Protein AF-A0A101J3Q6-F1 (afdb_monomer)

Structure (mmCIF, N/CA/C/O backbone):
data_AF-A0A101J3Q6-F1
#
_entry.id   AF-A0A101J3Q6-F1
#
loop_
_atom_site.group_PDB
_atom_site.id
_atom_site.type_symbol
_atom_site.label_atom_id
_atom_site.label_alt_id
_atom_site.label_comp_id
_atom_site.label_asym_id
_atom_site.label_entity_id
_atom_site.label_seq_id
_atom_site.pdbx_PDB_ins_code
_atom_site.Cartn_x
_atom_site.Cartn_y
_atom_site.Cartn_z
_atom_site.occupancy
_atom_site.B_iso_or_equiv
_atom_site.auth_seq_id
_atom_site.auth_comp_id
_atom_site.auth_asym_id
_atom_site.auth_atom_id
_atom_site.pdbx_PDB_model_num
ATOM 1 N N . SER A 1 1 ? 13.157 -15.238 -10.962 1.00 50.19 1 SER A N 1
ATOM 2 C CA . SER A 1 1 ? 11.730 -14.955 -10.694 1.00 50.19 1 SER A CA 1
ATOM 3 C C . SER A 1 1 ? 11.553 -14.402 -9.279 1.00 50.19 1 SER A C 1
ATOM 5 O O . SER A 1 1 ? 10.998 -15.078 -8.428 1.00 50.19 1 SER A O 1
ATOM 7 N N . GLY A 1 2 ? 12.101 -13.218 -8.980 1.00 53.69 2 GLY A N 1
ATOM 8 C CA . GLY A 1 2 ? 12.109 -12.646 -7.616 1.00 53.69 2 GLY A CA 1
ATOM 9 C C . GLY A 1 2 ? 11.665 -11.182 -7.544 1.00 53.69 2 GLY A C 1
ATOM 10 O O . GLY A 1 2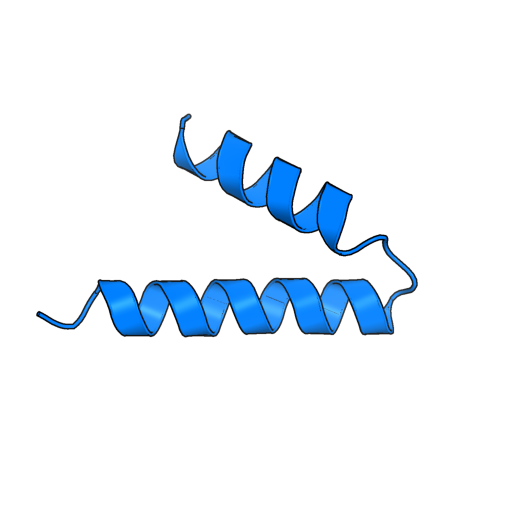 ? 11.226 -10.724 -6.496 1.00 53.69 2 GLY A O 1
ATOM 11 N N . GLU A 1 3 ? 11.700 -10.468 -8.669 1.00 58.94 3 GLU A N 1
ATOM 12 C CA . GLU A 1 3 ? 11.378 -9.037 -8.743 1.00 58.94 3 GLU A CA 1
ATOM 13 C C . GLU A 1 3 ? 9.895 -8.744 -8.471 1.00 58.94 3 GLU A C 1
ATOM 15 O O . GLU A 1 3 ? 9.570 -7.771 -7.798 1.00 58.94 3 GLU A O 1
ATOM 20 N N . GLY A 1 4 ? 8.984 -9.630 -8.893 1.00 59.56 4 GLY A N 1
ATOM 21 C CA . GLY A 1 4 ? 7.548 -9.457 -8.650 1.00 59.56 4 GLY A CA 1
ATOM 22 C C . GLY A 1 4 ? 7.193 -9.425 -7.160 1.00 59.56 4 GLY A C 1
ATOM 23 O O . GLY A 1 4 ? 6.488 -8.527 -6.713 1.00 59.56 4 GLY A O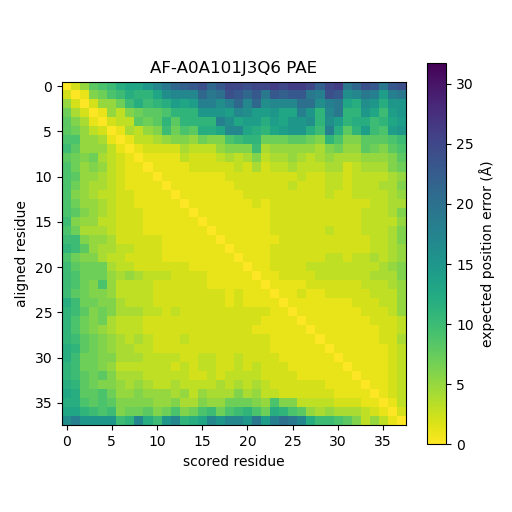 1
ATOM 24 N N . ALA A 1 5 ? 7.730 -10.354 -6.364 1.00 63.81 5 ALA A N 1
ATOM 25 C CA . ALA A 1 5 ? 7.434 -10.442 -4.933 1.00 63.81 5 ALA A CA 1
ATOM 26 C C . ALA A 1 5 ? 7.929 -9.211 -4.146 1.00 63.81 5 ALA A C 1
ATOM 28 O O . ALA A 1 5 ? 7.225 -8.730 -3.256 1.00 63.81 5 ALA A O 1
ATOM 29 N N . GLY A 1 6 ? 9.096 -8.663 -4.512 1.00 66.12 6 GLY A N 1
ATOM 30 C CA . GLY A 1 6 ? 9.622 -7.425 -3.925 1.00 66.12 6 GLY A CA 1
ATOM 31 C C . GLY A 1 6 ? 8.759 -6.201 -4.249 1.00 66.12 6 GLY A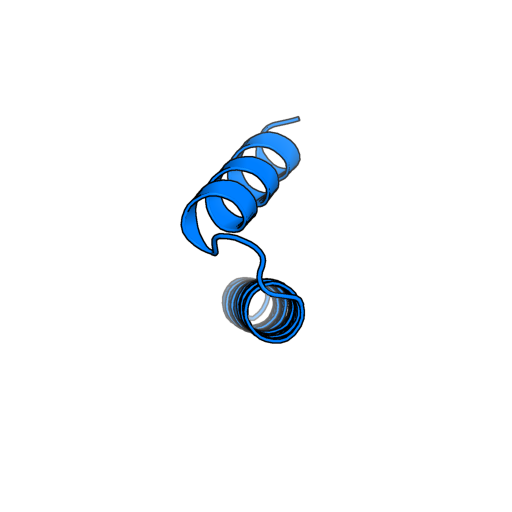 C 1
ATOM 32 O O . GLY A 1 6 ? 8.502 -5.363 -3.377 1.00 66.12 6 GLY A O 1
ATOM 33 N N . ASN A 1 7 ? 8.224 -6.143 -5.470 1.00 76.00 7 ASN A N 1
ATOM 34 C CA . ASN A 1 7 ? 7.342 -5.058 -5.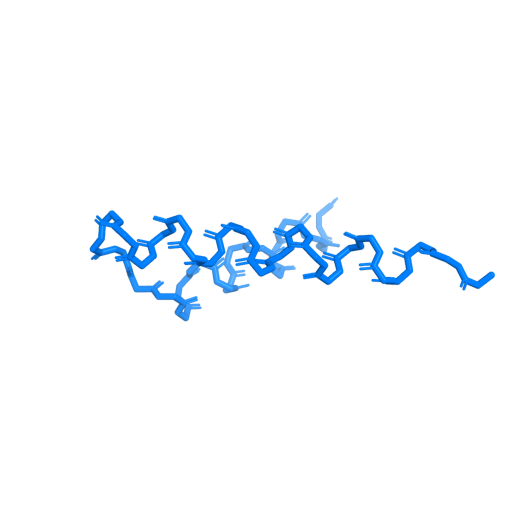896 1.00 76.00 7 ASN A CA 1
ATOM 35 C C . ASN A 1 7 ? 5.997 -5.099 -5.155 1.00 76.00 7 ASN A C 1
ATOM 37 O O . ASN A 1 7 ? 5.546 -4.069 -4.654 1.00 76.00 7 ASN A O 1
ATOM 41 N N . TYR A 1 8 ? 5.388 -6.278 -4.978 1.00 79.25 8 TYR A N 1
ATOM 42 C CA . TYR A 1 8 ? 4.128 -6.395 -4.231 1.00 79.25 8 TYR A CA 1
ATOM 43 C C . TYR A 1 8 ? 4.277 -6.062 -2.739 1.00 79.25 8 TYR A C 1
ATOM 45 O O . TYR A 1 8 ? 3.397 -5.412 -2.172 1.00 79.25 8 TYR A O 1
ATOM 53 N N . ALA A 1 9 ? 5.394 -6.442 -2.107 1.00 85.69 9 ALA A N 1
ATOM 54 C CA . ALA A 1 9 ? 5.669 -6.082 -0.713 1.00 85.69 9 ALA A CA 1
ATOM 55 C C . ALA A 1 9 ? 5.789 -4.557 -0.524 1.00 85.69 9 ALA A C 1
ATOM 57 O O . ALA A 1 9 ? 5.248 -3.995 0.431 1.00 85.69 9 ALA A O 1
ATOM 58 N N . THR A 1 10 ? 6.438 -3.880 -1.473 1.00 87.69 10 THR A N 1
ATOM 59 C CA . THR A 1 10 ? 6.586 -2.418 -1.470 1.00 87.69 10 THR A CA 1
ATOM 60 C C . THR A 1 10 ? 5.238 -1.721 -1.655 1.00 87.69 10 THR A C 1
ATOM 62 O O . THR A 1 10 ? 4.890 -0.830 -0.881 1.00 87.69 10 THR A O 1
ATOM 65 N N . VAL A 1 11 ? 4.425 -2.168 -2.617 1.00 88.50 11 VAL A N 1
ATOM 66 C CA . VAL A 1 11 ? 3.077 -1.617 -2.842 1.00 88.50 11 VAL A CA 1
ATOM 67 C C . VAL A 1 11 ? 2.197 -1.783 -1.599 1.00 88.50 11 VAL A C 1
ATOM 69 O O . VAL A 1 11 ? 1.526 -0.836 -1.186 1.00 88.50 11 VAL A O 1
ATOM 72 N N . ALA A 1 12 ? 2.247 -2.947 -0.946 1.00 90.81 12 ALA A N 1
ATOM 73 C CA . ALA A 1 12 ? 1.507 -3.189 0.291 1.00 90.81 12 ALA A CA 1
ATOM 74 C C . ALA A 1 12 ? 1.939 -2.242 1.427 1.00 90.81 12 ALA A C 1
ATOM 76 O O . ALA A 1 12 ? 1.086 -1.708 2.138 1.00 90.81 12 ALA A O 1
ATOM 77 N N . SER A 1 13 ? 3.243 -1.989 1.573 1.00 93.06 13 SER A N 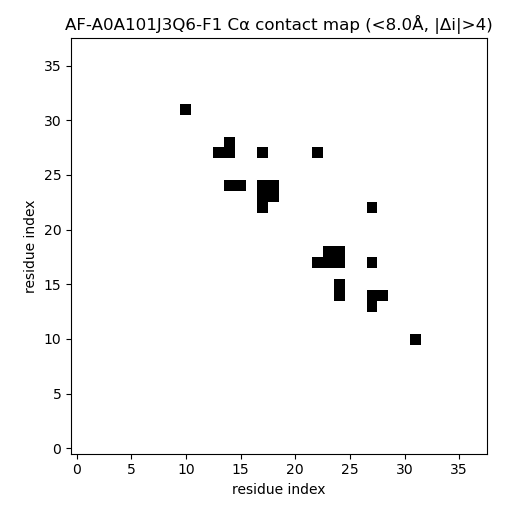1
ATOM 78 C CA . SE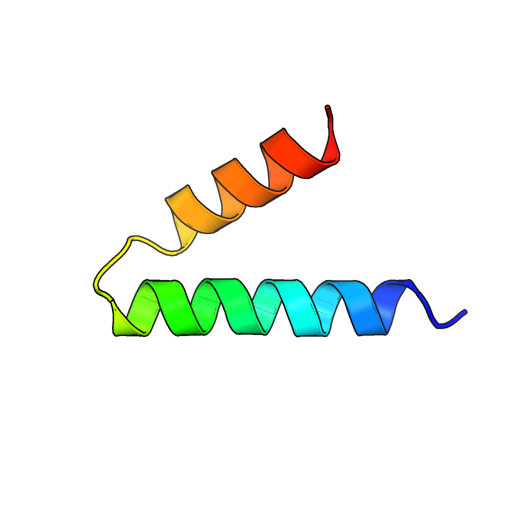R A 1 13 ? 3.792 -1.045 2.557 1.00 93.06 13 SER A CA 1
ATOM 79 C C . SER A 1 13 ? 3.292 0.390 2.338 1.00 93.06 13 SER A C 1
ATOM 81 O O . SER A 1 13 ? 2.867 1.055 3.292 1.00 93.06 13 SER A O 1
ATOM 83 N N . VAL A 1 14 ? 3.281 0.853 1.085 1.00 92.75 14 VAL A N 1
ATOM 84 C CA . VAL A 1 14 ? 2.805 2.198 0.728 1.00 92.75 14 VAL A CA 1
ATOM 85 C C . VAL A 1 14 ? 1.314 2.344 1.030 1.00 92.75 14 VAL A C 1
ATOM 87 O O . VAL A 1 14 ? 0.915 3.311 1.680 1.00 92.75 14 VAL A O 1
ATOM 90 N N . ILE A 1 15 ? 0.494 1.358 0.648 1.00 93.06 15 ILE A N 1
ATOM 91 C CA . ILE A 1 15 ? -0.951 1.363 0.924 1.00 93.06 15 ILE A CA 1
ATOM 92 C C . ILE A 1 15 ? -1.220 1.357 2.432 1.00 93.06 15 ILE A C 1
ATOM 94 O O . ILE A 1 15 ? -2.035 2.142 2.914 1.00 93.06 15 ILE A O 1
ATOM 98 N N . GLN A 1 16 ? -0.523 0.518 3.201 1.00 94.50 16 GLN A N 1
ATOM 99 C CA . GLN A 1 16 ? -0.697 0.477 4.656 1.00 94.50 16 GLN A CA 1
ATOM 100 C C . GLN A 1 16 ? -0.335 1.807 5.321 1.00 94.50 16 GLN A C 1
ATOM 102 O O . GLN A 1 16 ? -1.031 2.248 6.235 1.00 94.50 16 GLN A O 1
ATOM 107 N N . THR A 1 17 ? 0.737 2.455 4.868 1.00 95.62 17 THR A N 1
ATOM 108 C CA . THR A 1 17 ? 1.144 3.774 5.373 1.00 95.62 17 THR A CA 1
ATOM 109 C C . THR A 1 17 ? 0.095 4.831 5.045 1.00 95.62 17 THR A C 1
ATOM 111 O O . THR A 1 17 ? -0.287 5.612 5.914 1.00 95.62 17 THR A O 1
ATOM 114 N N . ALA A 1 18 ? -0.437 4.810 3.824 1.00 94.44 18 ALA A N 1
ATOM 115 C CA . ALA A 1 18 ? -1.489 5.719 3.402 1.00 94.44 18 ALA A CA 1
ATOM 116 C C . ALA A 1 18 ? -2.768 5.562 4.243 1.00 94.44 18 ALA A C 1
ATOM 118 O O . ALA A 1 18 ? -3.311 6.554 4.728 1.00 94.44 18 ALA A O 1
ATOM 119 N N . VAL A 1 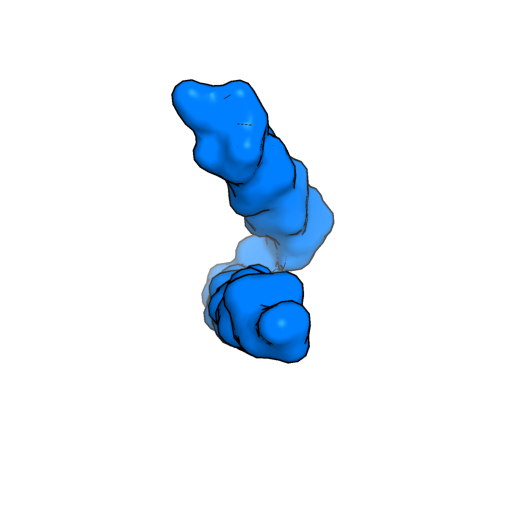19 ? -3.191 4.320 4.507 1.00 95.81 19 VAL A N 1
ATOM 120 C CA . VAL A 1 19 ? -4.339 4.028 5.383 1.00 95.81 19 VAL A CA 1
ATOM 121 C C . VAL A 1 19 ? -4.103 4.556 6.801 1.00 95.81 19 VAL A C 1
ATOM 123 O O . VAL A 1 19 ? -4.990 5.195 7.364 1.00 95.81 19 VAL A O 1
ATOM 126 N N . LYS A 1 20 ? -2.905 4.356 7.369 1.00 97.06 20 LYS A N 1
ATOM 127 C CA . LYS A 1 20 ? -2.546 4.900 8.695 1.00 97.06 20 LYS A CA 1
ATOM 128 C C . LYS A 1 20 ? -2.612 6.429 8.742 1.00 97.06 20 LYS A C 1
ATOM 130 O O . LYS A 1 20 ? -2.959 6.984 9.777 1.00 97.06 20 LYS A O 1
ATOM 135 N N . ASN A 1 21 ? -2.325 7.088 7.623 1.00 96.25 21 ASN A N 1
ATOM 136 C CA . ASN A 1 21 ? -2.375 8.542 7.486 1.00 96.25 21 ASN A CA 1
ATOM 137 C C . ASN A 1 21 ? -3.773 9.073 7.108 1.00 96.25 21 ASN A C 1
ATOM 139 O O . ASN A 1 21 ? -3.913 10.261 6.827 1.00 96.25 21 ASN A O 1
ATOM 143 N N . GLY A 1 22 ? -4.803 8.218 7.066 1.00 96.44 22 GLY A N 1
ATOM 144 C CA . GLY A 1 22 ? -6.168 8.609 6.695 1.00 96.44 22 GLY A CA 1
ATOM 145 C C . GLY A 1 22 ? -6.360 8.894 5.203 1.00 96.44 22 GLY A C 1
ATOM 146 O O . GLY A 1 22 ? -7.367 9.481 4.809 1.00 96.44 22 GLY A O 1
ATOM 147 N N . GLN A 1 23 ? -5.408 8.498 4.358 1.00 97.06 23 GLN A N 1
ATOM 148 C CA . GLN A 1 23 ? -5.516 8.644 2.911 1.00 97.06 23 GLN A CA 1
ATOM 149 C C . GLN A 1 23 ? -6.364 7.517 2.315 1.00 97.06 23 GLN A C 1
ATOM 151 O O . GLN A 1 23 ? -6.393 6.394 2.821 1.00 97.06 23 GLN A O 1
ATOM 156 N N . ASN A 1 24 ? -7.027 7.803 1.192 1.00 95.25 24 ASN A N 1
ATOM 157 C CA . ASN A 1 24 ? -7.799 6.797 0.473 1.00 95.25 24 ASN A CA 1
ATOM 158 C C . ASN A 1 24 ? -6.853 5.814 -0.255 1.00 95.25 24 ASN A C 1
ATOM 160 O O . ASN A 1 24 ? -6.138 6.233 -1.172 1.00 95.25 24 ASN A O 1
ATOM 164 N N . PRO A 1 25 ? -6.864 4.512 0.089 1.00 93.06 25 PRO A N 1
ATOM 165 C CA . PRO A 1 25 ? -5.974 3.523 -0.518 1.00 93.06 25 PRO A CA 1
ATOM 166 C C . PRO A 1 25 ? -6.196 3.342 -2.028 1.00 93.06 25 PRO A C 1
ATOM 168 O O . PRO A 1 25 ? -5.255 2.988 -2.736 1.00 93.06 25 PRO A O 1
ATOM 171 N N . PHE A 1 26 ? -7.397 3.623 -2.546 1.00 93.38 26 PHE A N 1
ATOM 172 C CA . PHE A 1 26 ? -7.681 3.537 -3.982 1.00 93.38 26 PHE A CA 1
ATOM 173 C C . PHE A 1 26 ? -7.006 4.655 -4.784 1.00 93.38 26 PHE A C 1
ATOM 175 O O . PHE A 1 26 ? -6.477 4.399 -5.864 1.00 93.38 26 PHE A O 1
ATOM 182 N N . GLU A 1 27 ? -6.967 5.877 -4.249 1.00 95.44 27 GLU A N 1
ATOM 183 C CA . GLU A 1 27 ? -6.254 6.990 -4.891 1.00 95.44 27 GLU A CA 1
ATOM 184 C C . GLU A 1 27 ? -4.739 6.759 -4.856 1.00 95.44 27 GLU A C 1
ATOM 186 O O . GLU A 1 27 ? -4.046 6.987 -5.846 1.00 95.44 27 GLU A O 1
ATOM 191 N N . VAL A 1 28 ? -4.223 6.208 -3.755 1.00 94.62 28 VAL A N 1
ATOM 192 C CA . VAL A 1 28 ? -2.806 5.830 -3.629 1.00 94.62 28 VAL A CA 1
ATOM 193 C C . VAL A 1 28 ? -2.435 4.755 -4.652 1.00 94.62 28 VAL A C 1
ATOM 195 O O . VAL A 1 28 ? -1.414 4.877 -5.328 1.00 94.62 28 VAL A O 1
ATOM 198 N N . LEU A 1 29 ? -3.282 3.737 -4.828 1.00 92.12 29 LEU A N 1
ATOM 199 C CA . LEU A 1 29 ? -3.071 2.702 -5.840 1.00 92.12 29 LEU A CA 1
ATOM 200 C C . LEU A 1 29 ? -3.085 3.281 -7.262 1.00 92.12 29 LEU A C 1
ATOM 202 O O . LEU A 1 29 ? -2.250 2.898 -8.083 1.00 92.12 29 LEU A O 1
ATOM 206 N N . ARG A 1 30 ? -3.986 4.231 -7.548 1.00 92.75 30 ARG A N 1
ATOM 207 C CA . ARG A 1 30 ? -4.020 4.937 -8.837 1.00 92.75 30 ARG A CA 1
ATOM 208 C C . ARG A 1 30 ? -2.713 5.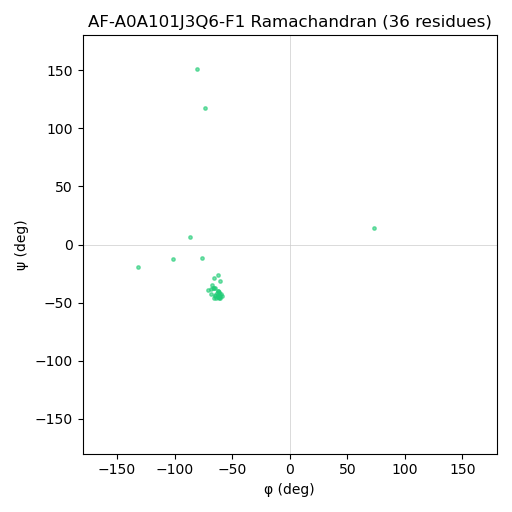689 -9.089 1.00 92.75 30 ARG A C 1
ATOM 210 O O . ARG A 1 30 ? -2.157 5.560 -10.173 1.00 92.75 30 ARG A O 1
ATOM 217 N N . VAL A 1 31 ? -2.197 6.425 -8.103 1.00 92.31 31 VAL A N 1
ATOM 218 C CA . VAL A 1 31 ? -0.922 7.156 -8.232 1.00 92.31 31 VAL A CA 1
ATOM 219 C C . VAL A 1 31 ? 0.243 6.200 -8.499 1.00 92.31 31 VAL A C 1
ATOM 221 O O . VAL A 1 31 ? 1.026 6.451 -9.410 1.00 92.31 31 VAL A O 1
ATOM 224 N N . ILE A 1 32 ? 0.332 5.082 -7.771 1.00 89.38 32 ILE A N 1
ATOM 225 C CA . ILE A 1 32 ? 1.364 4.053 -7.999 1.00 89.38 32 ILE A CA 1
ATOM 226 C C . ILE A 1 32 ? 1.284 3.505 -9.431 1.00 89.38 32 ILE A C 1
ATOM 228 O O . ILE A 1 32 ? 2.312 3.369 -10.097 1.00 89.38 32 ILE A O 1
ATOM 232 N N . ALA A 1 33 ? 0.074 3.213 -9.916 1.00 88.38 33 ALA A N 1
ATOM 233 C CA . ALA A 1 33 ? -0.138 2.715 -11.272 1.00 88.38 33 ALA A CA 1
ATOM 234 C C . ALA A 1 33 ? 0.285 3.743 -12.333 1.00 88.38 33 ALA A C 1
ATOM 236 O O . A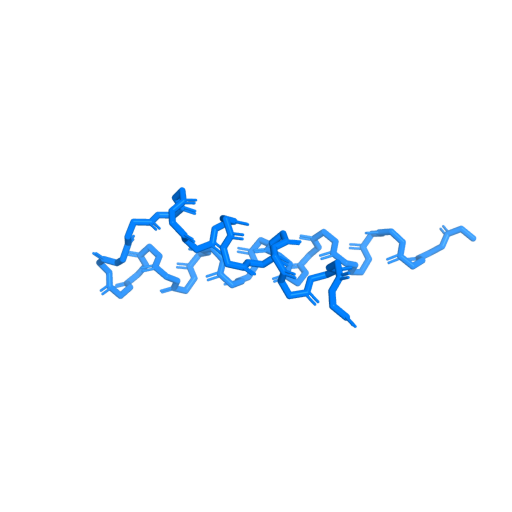LA A 1 33 ? 0.940 3.366 -13.300 1.00 88.38 33 ALA A O 1
ATOM 237 N N . THR A 1 34 ? -0.029 5.026 -12.130 1.00 91.50 34 THR A N 1
ATOM 238 C CA . THR A 1 34 ? 0.394 6.116 -13.024 1.00 91.50 34 THR A CA 1
ATOM 239 C C . THR A 1 34 ? 1.913 6.288 -13.033 1.00 91.50 34 THR A C 1
ATOM 241 O O . THR A 1 34 ? 2.503 6.400 -14.101 1.00 91.50 34 THR A O 1
ATOM 244 N N . LEU A 1 35 ? 2.564 6.263 -11.865 1.00 85.25 35 LEU A N 1
ATOM 245 C CA . LEU A 1 35 ? 4.025 6.380 -11.754 1.00 85.25 35 LEU A CA 1
ATOM 246 C C . LEU A 1 35 ? 4.765 5.186 -12.368 1.00 85.25 35 LEU A C 1
ATOM 248 O O . LEU A 1 35 ? 5.879 5.347 -12.839 1.00 85.25 35 LEU A O 1
ATOM 252 N N . SER A 1 36 ? 4.150 4.001 -12.377 1.00 80.44 36 SER A N 1
ATOM 253 C CA . SER A 1 36 ? 4.730 2.801 -12.997 1.00 80.44 36 SER A CA 1
ATOM 254 C C . SER A 1 36 ? 4.635 2.802 -14.531 1.00 80.44 36 SER A C 1
ATOM 256 O O . SER A 1 36 ? 5.216 1.928 -15.169 1.00 80.44 36 SER A O 1
ATOM 258 N N . GLN A 1 37 ? 3.860 3.722 -15.117 1.00 75.19 37 GLN A N 1
ATOM 259 C CA . GLN A 1 37 ? 3.664 3.856 -16.567 1.00 75.19 37 GLN A CA 1
ATOM 260 C C . GLN A 1 37 ? 4.486 4.997 -17.191 1.00 75.19 37 GLN A C 1
ATOM 262 O O . GLN A 1 37 ? 4.545 5.076 -18.418 1.00 75.19 37 GLN A O 1
ATOM 267 N N . ALA A 1 38 ? 5.064 5.878 -16.368 1.00 58.09 38 ALA A N 1
ATOM 268 C CA . ALA A 1 38 ? 5.891 7.015 -16.779 1.00 58.09 38 ALA A CA 1
ATOM 269 C C . ALA A 1 38 ? 7.374 6.629 -16.852 1.00 58.09 38 ALA A C 1
ATOM 271 O O . ALA A 1 38 ? 8.063 7.171 -17.745 1.00 58.09 38 ALA A O 1
#

Sequence (38 aa):
SGEGAGNYATVASVIQTAVKNGQNPFEVLRVIATLSQA

Secondary structure (DSSP, 8-state):
--HHHHHHHHHHHHHHHHHHTT--HHHHHHHHHHHTT-

Solvent-accessible surface area (backbone atoms only — not comparable to full-atom values): 2288 Å² total; per-residue (Å²): 145,61,66,66,64,56,50,53,53,50,52,50,52,52,40,52,52,34,47,75,70,72,42,63,49,67,62,53,51,50,52,53,56,54,65,75,74,110

Mean predicted aligned error: 5.11 Å

Foldseek 3Di:
DPVVVVVVVVLVVQLVVCVVVVHDSVVVVVVVVVVVVD

pLDDT: mean 84.83, std 13.72, range [50.19, 97.06]

Radius of gyration: 10.72 Å; Cα contacts (8 Å, |Δi|>4): 13; chains: 1; bounding box: 20×24×26 Å